Protein AF-T2JD42-F1 (afdb_monomer_lite)

Radius of gyration: 26.06 Å; chains: 1; bounding box: 94×29×77 Å

InterPro domains:
  IPR026374 PEP-CTERM protein sorting domain, cyanobacterial subclass [TIGR04155] (149-174)

Structure (mmCIF, N/CA/C/O backbone):
data_AF-T2JD42-F1
#
_entry.id   AF-T2JD42-F1
#
loop_
_atom_site.group_PDB
_atom_site.id
_atom_site.type_symbol
_atom_site.label_atom_id
_atom_site.label_alt_id
_atom_site.label_comp_id
_atom_site.label_asym_id
_atom_site.label_entity_id
_atom_site.label_seq_id
_atom_site.pdbx_PDB_ins_code
_atom_site.Cartn_x
_atom_site.Cartn_y
_atom_site.Cartn_z
_atom_site.occupancy
_atom_site.B_iso_or_equiv
_atom_site.auth_seq_id
_atom_site.auth_comp_id
_atom_site.auth_asym_id
_atom_site.auth_atom_id
_atom_site.pdbx_PDB_model_num
ATOM 1 N N . MET A 1 1 ? 34.325 15.728 1.173 1.00 39.94 1 MET A N 1
ATOM 2 C CA . MET A 1 1 ? 33.171 14.892 1.559 1.00 39.94 1 MET A CA 1
ATOM 3 C C . MET A 1 1 ? 31.965 15.493 0.851 1.00 39.94 1 MET A C 1
ATOM 5 O O . MET A 1 1 ? 31.475 16.524 1.290 1.00 39.94 1 MET A O 1
ATOM 9 N N . GLU A 1 2 ? 31.608 14.982 -0.330 1.00 41.72 2 GLU A N 1
ATOM 10 C CA . GLU A 1 2 ? 30.451 15.498 -1.073 1.00 41.72 2 GLU A CA 1
ATOM 11 C C . GLU A 1 2 ? 29.173 15.158 -0.314 1.00 41.72 2 GLU A C 1
ATOM 13 O O . GLU A 1 2 ? 28.915 14.004 0.029 1.00 41.72 2 GLU A O 1
ATOM 18 N N . LYS A 1 3 ? 28.379 16.187 -0.037 1.00 44.47 3 LYS A N 1
ATOM 19 C CA . LYS A 1 3 ? 27.021 16.045 0.468 1.00 44.47 3 LYS A CA 1
ATOM 20 C C . LYS A 1 3 ? 26.210 15.455 -0.690 1.00 44.47 3 LYS A C 1
ATOM 22 O O . LYS A 1 3 ? 25.896 16.168 -1.637 1.00 44.47 3 LYS A O 1
ATOM 27 N N . LEU A 1 4 ? 25.958 14.147 -0.669 1.00 51.34 4 LEU A N 1
ATOM 28 C CA . LEU A 1 4 ? 25.073 13.504 -1.639 1.00 51.34 4 LEU A CA 1
ATOM 29 C C . LEU A 1 4 ? 23.693 14.156 -1.500 1.00 51.34 4 LEU A C 1
ATOM 31 O O . LEU A 1 4 ? 23.000 13.938 -0.510 1.00 51.34 4 LEU A O 1
ATOM 35 N N . PHE A 1 5 ? 23.316 15.003 -2.457 1.00 52.69 5 PHE A N 1
ATOM 36 C CA . PHE A 1 5 ? 21.946 15.485 -2.556 1.00 52.69 5 PHE A CA 1
ATOM 37 C C . PHE A 1 5 ? 21.070 14.274 -2.865 1.00 52.69 5 PHE A C 1
ATOM 39 O O . PHE A 1 5 ? 21.221 13.644 -3.912 1.00 52.69 5 PHE A O 1
ATOM 46 N N . GLN A 1 6 ? 20.202 13.910 -1.924 1.00 63.34 6 GLN A N 1
ATOM 47 C CA . GLN A 1 6 ? 19.209 12.871 -2.139 1.00 63.34 6 GLN A CA 1
ATOM 48 C C . GLN A 1 6 ? 18.261 13.375 -3.230 1.00 63.34 6 GLN A C 1
ATOM 50 O O . GLN A 1 6 ? 17.549 14.359 -3.037 1.00 63.34 6 GLN A O 1
ATOM 55 N N . GLN A 1 7 ? 18.342 12.768 -4.412 1.00 74.56 7 GLN A N 1
ATOM 56 C CA . GLN A 1 7 ? 17.482 13.121 -5.530 1.00 74.56 7 GLN A CA 1
ATOM 57 C C . GLN A 1 7 ? 16.096 12.525 -5.278 1.00 74.56 7 GLN A C 1
ATOM 59 O O . GLN A 1 7 ? 15.978 11.332 -4.987 1.00 74.56 7 GLN A O 1
ATOM 64 N N . THR A 1 8 ? 15.073 13.367 -5.399 1.00 86.38 8 THR A N 1
ATOM 65 C CA . THR A 1 8 ? 13.668 12.984 -5.262 1.00 86.38 8 THR A CA 1
ATOM 66 C C . THR A 1 8 ? 12.911 13.456 -6.495 1.00 86.38 8 THR A C 1
ATOM 68 O O . THR A 1 8 ? 13.057 14.609 -6.904 1.00 86.38 8 THR A O 1
ATOM 71 N N . LEU A 1 9 ? 12.102 12.573 -7.073 1.00 88.38 9 LEU A N 1
ATOM 72 C CA . LEU A 1 9 ? 11.157 12.876 -8.145 1.00 88.38 9 LEU A CA 1
ATOM 73 C C . LEU A 1 9 ? 9.734 12.789 -7.584 1.00 88.38 9 LEU A C 1
ATOM 75 O O . LEU A 1 9 ? 9.409 11.833 -6.889 1.00 88.38 9 LEU A O 1
ATOM 79 N N . ILE A 1 10 ? 8.888 13.771 -7.890 1.00 91.50 10 ILE A N 1
ATOM 80 C CA . ILE A 1 10 ? 7.481 13.784 -7.473 1.00 91.50 10 ILE A CA 1
ATOM 81 C C . ILE A 1 10 ? 6.596 13.462 -8.679 1.00 91.50 10 ILE A C 1
ATOM 83 O O . ILE A 1 10 ? 6.753 14.073 -9.736 1.00 91.50 10 ILE A O 1
ATOM 87 N N . ASN A 1 11 ? 5.663 12.526 -8.513 1.00 87.06 11 ASN A N 1
ATOM 88 C CA . ASN A 1 11 ? 4.663 12.152 -9.509 1.00 87.06 11 ASN A CA 1
ATOM 89 C C . ASN A 1 11 ? 3.285 12.039 -8.841 1.00 87.06 11 ASN A C 1
ATOM 91 O O . ASN A 1 11 ? 2.936 10.991 -8.300 1.00 87.06 11 ASN A O 1
ATOM 95 N N . GLY A 1 12 ? 2.515 13.130 -8.845 1.00 89.81 12 GLY A N 1
ATOM 96 C CA . GLY A 1 12 ? 1.279 13.212 -8.062 1.00 89.81 12 GLY A CA 1
ATOM 97 C C . GLY A 1 12 ? 1.572 13.044 -6.568 1.00 89.81 12 GLY A C 1
ATOM 98 O O . GLY A 1 12 ? 2.446 13.729 -6.038 1.00 89.81 12 GLY A O 1
ATOM 99 N N . ASP A 1 13 ? 0.888 12.098 -5.925 1.00 90.25 13 ASP A N 1
ATOM 100 C CA . ASP A 1 13 ? 1.065 11.774 -4.501 1.00 90.25 13 ASP A CA 1
ATOM 101 C C . ASP A 1 13 ? 2.297 10.889 -4.226 1.00 90.25 13 ASP A C 1
ATOM 103 O O . ASP A 1 13 ? 2.624 10.596 -3.074 1.00 90.25 13 ASP A O 1
ATOM 107 N N . PHE A 1 14 ? 2.994 10.450 -5.280 1.00 94.44 14 PHE A N 1
ATOM 108 C CA . PHE A 1 14 ? 4.159 9.583 -5.170 1.00 94.44 14 PHE A CA 1
ATOM 109 C C . PHE A 1 14 ? 5.460 10.385 -5.098 1.00 94.44 14 PHE A C 1
ATOM 111 O O . PHE A 1 14 ? 5.766 11.207 -5.964 1.00 94.44 14 PHE A O 1
ATOM 118 N N . SER A 1 15 ? 6.270 10.075 -4.089 1.00 94.12 15 SER 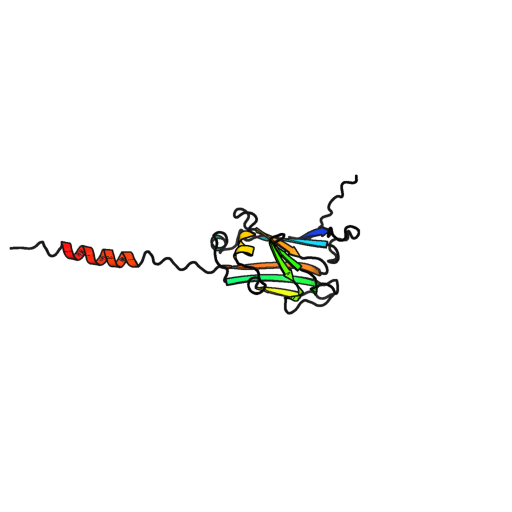A N 1
ATOM 119 C CA . SER A 1 15 ? 7.652 10.519 -3.939 1.00 94.12 15 SER A CA 1
ATOM 120 C C . SER A 1 15 ? 8.596 9.368 -4.272 1.00 94.12 15 SER A C 1
ATOM 122 O O . SER A 1 15 ? 8.579 8.320 -3.629 1.00 94.12 15 SER A O 1
ATOM 124 N N . ILE A 1 16 ? 9.418 9.553 -5.297 1.00 92.38 16 ILE A N 1
ATOM 125 C CA . ILE A 1 16 ? 10.304 8.535 -5.855 1.00 92.38 16 ILE A CA 1
ATOM 126 C C . ILE A 1 16 ? 11.739 8.891 -5.481 1.00 92.38 16 ILE A C 1
ATOM 128 O O . ILE A 1 16 ? 12.217 9.985 -5.788 1.00 92.38 16 ILE A O 1
ATOM 132 N N . THR A 1 17 ? 12.433 7.970 -4.816 1.00 90.62 17 THR A N 1
ATOM 133 C CA . THR A 1 17 ? 13.798 8.193 -4.319 1.00 90.62 17 THR A CA 1
ATOM 134 C C . THR A 1 17 ? 14.744 7.086 -4.757 1.00 90.62 17 THR A C 1
ATOM 136 O O . THR A 1 17 ? 14.326 5.963 -5.035 1.00 90.62 17 THR A O 1
ATOM 139 N N . VAL A 1 18 ? 16.039 7.402 -4.818 1.00 85.06 18 VAL A N 1
ATOM 140 C CA . VAL A 1 18 ? 17.079 6.430 -5.186 1.00 85.06 18 VAL A CA 1
ATOM 141 C C . VAL A 1 18 ? 17.086 5.269 -4.190 1.00 85.06 18 VAL A C 1
ATOM 143 O O . VAL A 1 18 ? 17.141 5.487 -2.976 1.00 85.06 18 VAL A O 1
ATOM 146 N N . ASN A 1 19 ? 17.118 4.031 -4.687 1.00 78.81 19 ASN A N 1
ATOM 147 C CA . ASN A 1 19 ? 17.355 2.877 -3.831 1.00 78.81 19 ASN A CA 1
ATOM 148 C C . ASN A 1 19 ? 18.809 2.894 -3.340 1.00 78.81 19 ASN A C 1
ATOM 150 O O . ASN A 1 19 ? 19.755 2.680 -4.099 1.00 78.81 19 ASN A O 1
ATOM 154 N N . SER A 1 20 ? 19.001 3.107 -2.039 1.00 69.44 20 SER A N 1
ATOM 155 C CA . SER A 1 20 ? 20.326 3.195 -1.414 1.00 69.44 20 SER A CA 1
ATOM 156 C C . SER A 1 20 ? 21.168 1.919 -1.541 1.00 69.44 20 SER A C 1
ATOM 158 O O . SER A 1 20 ? 22.382 1.981 -1.346 1.00 69.44 20 SER A O 1
ATOM 160 N N . ARG A 1 21 ? 20.568 0.775 -1.906 1.00 68.00 21 ARG A N 1
ATOM 161 C CA . ARG A 1 21 ? 21.304 -0.463 -2.220 1.00 68.00 21 ARG A CA 1
ATOM 162 C C . ARG A 1 21 ? 22.003 -0.433 -3.576 1.00 68.00 21 ARG A C 1
ATOM 164 O O . ARG A 1 21 ? 22.922 -1.221 -3.776 1.00 68.00 21 ARG A O 1
ATOM 171 N N . ASN A 1 22 ? 21.600 0.451 -4.487 1.00 66.75 22 ASN A N 1
ATOM 172 C CA . ASN A 1 22 ? 22.244 0.612 -5.787 1.00 66.75 22 ASN A CA 1
ATOM 173 C C . ASN A 1 22 ? 22.473 2.098 -6.127 1.00 66.75 22 ASN A C 1
ATOM 175 O O . ASN A 1 22 ? 21.924 2.616 -7.094 1.00 66.75 22 ASN A O 1
ATOM 179 N N . PRO A 1 23 ? 23.309 2.808 -5.347 1.00 63.09 23 PRO A N 1
ATOM 180 C CA . PRO A 1 23 ? 23.457 4.263 -5.443 1.00 63.09 23 PRO A CA 1
ATOM 181 C C . PRO A 1 23 ? 24.149 4.737 -6.734 1.00 63.09 23 PRO A C 1
ATOM 183 O O . PRO A 1 23 ? 24.190 5.940 -7.009 1.00 63.09 23 PRO A O 1
ATOM 186 N N . ALA A 1 24 ? 24.729 3.806 -7.500 1.00 66.38 24 ALA A N 1
ATOM 187 C CA . ALA A 1 24 ? 25.329 4.070 -8.803 1.00 66.38 24 ALA A CA 1
ATOM 188 C C . ALA A 1 24 ? 24.268 4.278 -9.897 1.00 66.38 24 ALA A C 1
ATOM 190 O O . ALA A 1 24 ? 24.534 4.976 -10.874 1.00 66.38 24 ALA A O 1
ATOM 191 N N . LEU A 1 25 ? 23.069 3.716 -9.718 1.00 65.69 25 LEU A N 1
ATOM 192 C CA . LEU A 1 25 ? 21.933 3.908 -10.610 1.00 65.69 25 LEU A CA 1
ATOM 193 C C . LEU A 1 25 ? 21.023 4.976 -9.994 1.00 65.69 25 LEU A C 1
ATOM 195 O O . LEU A 1 25 ? 20.374 4.756 -8.979 1.00 65.69 25 LEU A O 1
ATOM 199 N N . ARG A 1 26 ? 21.053 6.183 -10.570 1.00 69.75 26 ARG A N 1
ATOM 200 C CA . ARG A 1 26 ? 20.286 7.352 -10.095 1.00 69.75 26 ARG A CA 1
ATOM 201 C C . ARG A 1 26 ? 19.097 7.688 -10.994 1.00 69.75 26 ARG A C 1
ATOM 203 O O . ARG A 1 26 ? 18.611 8.815 -10.965 1.00 69.75 26 ARG A O 1
ATOM 210 N N . LEU A 1 27 ? 18.676 6.755 -11.843 1.00 82.56 27 LEU A N 1
ATOM 211 C CA . LEU A 1 27 ? 17.512 6.982 -12.685 1.00 82.56 27 LEU A CA 1
ATOM 212 C C . LEU A 1 27 ? 16.261 6.890 -11.805 1.00 82.56 27 LEU A C 1
ATOM 214 O O . LEU A 1 27 ? 16.118 5.954 -11.027 1.00 82.56 27 LEU A O 1
ATOM 218 N N . LEU A 1 28 ? 15.411 7.913 -11.877 1.00 87.69 28 LEU A N 1
ATOM 219 C CA . LEU A 1 28 ? 14.149 7.979 -11.146 1.00 87.69 28 LEU A CA 1
ATOM 220 C C . LEU A 1 28 ? 12.998 8.040 -12.147 1.00 87.69 28 LEU A C 1
ATOM 222 O O . LEU A 1 28 ? 13.073 8.781 -13.129 1.00 87.69 28 LEU A O 1
ATOM 226 N N . GLY A 1 29 ? 11.918 7.328 -11.847 1.00 85.50 29 GLY A N 1
ATOM 227 C CA . GLY A 1 29 ? 10.677 7.306 -12.615 1.00 85.50 29 GLY A CA 1
ATOM 228 C C . GLY A 1 29 ? 10.604 6.221 -13.692 1.00 85.50 29 GLY A C 1
ATOM 229 O O . GLY A 1 29 ? 9.602 6.171 -14.407 1.00 85.50 29 GLY A O 1
ATOM 230 N N . ASP A 1 30 ? 11.618 5.364 -13.831 1.00 88.12 30 ASP A N 1
ATOM 231 C CA . ASP A 1 30 ? 11.606 4.252 -14.785 1.00 88.12 30 ASP A CA 1
ATOM 232 C C . ASP A 1 30 ? 11.111 2.934 -14.174 1.00 88.12 30 ASP A C 1
ATOM 234 O O . ASP A 1 30 ? 10.782 2.018 -14.923 1.00 88.12 30 ASP A O 1
ATOM 238 N N . GLY A 1 31 ? 10.975 2.869 -12.849 1.00 87.31 31 GLY A N 1
ATOM 239 C CA . GLY A 1 31 ? 10.462 1.738 -12.088 1.00 87.31 31 GLY A CA 1
ATOM 240 C C . GLY A 1 31 ? 11.448 0.581 -11.967 1.00 87.31 31 GLY A C 1
ATOM 241 O O . GLY A 1 31 ? 10.991 -0.551 -11.893 1.00 87.31 31 GLY A O 1
ATOM 242 N N . VAL A 1 32 ? 12.765 0.812 -12.009 1.00 88.19 32 VAL A N 1
ATOM 243 C CA . VAL A 1 32 ? 13.775 -0.269 -11.993 1.00 88.19 32 VAL A CA 1
ATOM 244 C C . VAL A 1 32 ? 14.751 -0.152 -10.825 1.00 88.19 32 VAL A C 1
ATOM 246 O O . VAL A 1 32 ? 15.235 -1.165 -10.326 1.00 88.19 32 VAL A O 1
ATOM 249 N N . THR A 1 33 ? 15.080 1.055 -10.368 1.00 86.06 33 THR A N 1
ATOM 250 C CA . THR A 1 33 ? 16.169 1.269 -9.391 1.00 86.06 33 THR A CA 1
ATOM 251 C C . THR A 1 33 ? 15.803 2.198 -8.240 1.00 86.06 33 THR A C 1
ATOM 253 O O . THR A 1 33 ? 16.621 2.481 -7.368 1.00 86.06 33 THR A O 1
ATOM 256 N N . GLU A 1 34 ? 14.560 2.643 -8.197 1.00 89.19 34 GLU A N 1
ATOM 257 C CA . GLU A 1 34 ? 13.998 3.538 -7.201 1.00 89.19 34 GLU A CA 1
ATOM 258 C C . GLU A 1 34 ? 13.124 2.806 -6.177 1.00 89.19 34 GLU A C 1
ATOM 260 O O . GLU A 1 34 ? 12.788 1.630 -6.310 1.00 89.19 34 GLU A O 1
ATOM 265 N N . ILE A 1 35 ? 12.756 3.535 -5.131 1.00 92.94 35 ILE A N 1
ATOM 266 C CA . ILE A 1 35 ? 11.686 3.169 -4.209 1.00 92.94 35 ILE A CA 1
ATOM 267 C C . ILE A 1 35 ? 10.619 4.251 -4.322 1.00 92.94 35 ILE A C 1
ATOM 269 O O . ILE A 1 35 ? 10.929 5.448 -4.294 1.00 92.94 35 ILE A O 1
ATOM 273 N N . THR A 1 36 ? 9.366 3.824 -4.448 1.00 95.94 36 THR A N 1
ATOM 274 C CA . THR A 1 36 ? 8.216 4.727 -4.506 1.00 95.94 36 THR A CA 1
ATOM 275 C C . THR A 1 36 ? 7.570 4.809 -3.131 1.00 95.94 36 THR A C 1
ATOM 277 O O . THR A 1 36 ? 7.246 3.783 -2.539 1.00 95.94 36 THR A O 1
ATOM 280 N N . HIS A 1 37 ? 7.362 6.020 -2.629 1.00 96.38 37 HIS A N 1
ATOM 281 C CA . HIS A 1 37 ? 6.746 6.308 -1.337 1.00 96.38 37 HIS A CA 1
ATOM 282 C C . HIS A 1 37 ? 5.488 7.151 -1.517 1.00 96.38 37 HIS A C 1
ATOM 284 O O . HIS A 1 37 ? 5.448 8.021 -2.382 1.00 96.38 37 HIS A O 1
ATOM 290 N N . TRP A 1 38 ? 4.482 6.926 -0.680 1.00 96.44 38 TRP A N 1
ATOM 291 C CA . TRP A 1 38 ? 3.286 7.767 -0.593 1.00 96.44 38 TRP A CA 1
ATOM 292 C C . TRP A 1 38 ? 2.628 7.605 0.779 1.00 96.44 38 TRP A C 1
ATOM 294 O O . TRP A 1 38 ? 3.107 6.855 1.634 1.00 96.44 38 TRP A O 1
ATOM 304 N N . THR A 1 39 ? 1.523 8.310 0.996 1.00 96.00 39 THR A N 1
ATOM 305 C CA . THR A 1 39 ? 0.682 8.173 2.188 1.00 96.00 39 THR A CA 1
ATOM 306 C C . THR A 1 39 ? -0.767 7.944 1.786 1.00 96.00 39 THR A C 1
ATOM 308 O O . THR A 1 39 ? -1.265 8.617 0.888 1.00 96.00 39 THR A O 1
ATOM 311 N N . PHE A 1 40 ? -1.457 7.034 2.468 1.00 95.19 40 PHE A N 1
ATOM 312 C CA . PHE A 1 40 ? -2.915 6.954 2.417 1.00 95.19 40 PHE A CA 1
ATOM 313 C C . PHE A 1 40 ? -3.497 7.926 3.439 1.00 95.19 40 PHE A C 1
ATOM 315 O O . PHE A 1 40 ? -3.199 7.789 4.623 1.00 95.19 40 PHE A O 1
ATOM 322 N N . ASP A 1 41 ? -4.284 8.900 2.986 1.00 92.12 41 ASP A N 1
ATOM 323 C CA . ASP A 1 41 ? -4.899 9.925 3.834 1.00 92.12 41 ASP A CA 1
ATOM 324 C C . ASP A 1 41 ? -6.362 9.579 4.143 1.00 92.12 41 ASP A C 1
ATOM 326 O O . ASP A 1 41 ? -7.205 9.520 3.246 1.00 92.12 41 ASP A O 1
ATOM 330 N N . PHE A 1 42 ? -6.654 9.356 5.425 1.00 91.50 42 PHE A N 1
ATOM 331 C CA . PHE A 1 42 ? -7.982 9.030 5.945 1.00 91.50 42 PHE A CA 1
ATOM 332 C C . PHE A 1 42 ? -8.671 10.228 6.608 1.00 91.50 42 PHE A C 1
ATOM 334 O O . PHE A 1 42 ? -9.718 10.055 7.224 1.00 91.50 42 PHE A O 1
ATOM 341 N N . THR A 1 43 ? -8.141 11.451 6.487 1.00 89.19 43 THR A N 1
ATOM 342 C CA . THR A 1 43 ? -8.692 12.658 7.141 1.00 89.19 43 THR A CA 1
ATOM 343 C C . THR A 1 43 ? -10.183 12.863 6.857 1.00 89.19 43 THR A C 1
ATOM 345 O O . THR A 1 43 ? -10.921 13.329 7.721 1.00 89.19 43 THR A O 1
ATOM 348 N N . ASN A 1 44 ? -10.639 12.490 5.659 1.00 89.44 44 ASN A N 1
ATOM 349 C CA . ASN A 1 44 ? -12.038 12.603 5.241 1.00 89.44 44 ASN A CA 1
ATOM 350 C C . ASN A 1 44 ? -12.787 11.258 5.242 1.00 89.44 44 ASN A C 1
ATOM 352 O O . ASN A 1 44 ? -13.873 11.167 4.666 1.00 89.44 44 ASN A O 1
ATOM 356 N N . ASP A 1 45 ? -12.221 10.206 5.842 1.00 87.62 45 ASP A N 1
ATOM 357 C CA . ASP A 1 45 ? -12.883 8.907 5.917 1.00 87.62 45 ASP A CA 1
ATOM 358 C C . ASP A 1 45 ? -14.084 8.983 6.882 1.00 87.62 45 ASP A C 1
ATOM 360 O O . ASP A 1 45 ? -13.931 9.387 8.040 1.00 87.62 45 ASP A O 1
ATOM 364 N N . PRO A 1 46 ? -15.300 8.602 6.450 1.00 85.88 46 PRO A N 1
ATOM 365 C CA . PRO A 1 46 ? -16.492 8.675 7.296 1.00 85.88 46 PRO A CA 1
ATOM 366 C C . PRO A 1 46 ? -16.418 7.766 8.533 1.00 85.88 46 PRO A C 1
ATOM 368 O O . PRO A 1 46 ? -17.120 8.010 9.514 1.00 85.88 46 PRO A O 1
ATOM 371 N N . ASN A 1 47 ? -15.575 6.733 8.498 1.00 81.00 47 ASN A N 1
ATOM 372 C CA . ASN A 1 47 ? -15.358 5.782 9.581 1.00 81.00 47 ASN A CA 1
ATOM 373 C C . ASN A 1 47 ? -14.086 6.092 10.379 1.00 81.00 47 ASN A C 1
ATOM 375 O O . ASN A 1 47 ? -13.686 5.283 11.215 1.00 81.00 47 ASN A O 1
ATOM 379 N N . LEU A 1 48 ? -13.467 7.261 10.176 1.00 82.75 48 LEU A N 1
ATOM 380 C CA . LEU A 1 48 ? -12.212 7.627 10.826 1.00 82.75 48 LEU A CA 1
ATOM 381 C C . LEU A 1 48 ? -12.257 7.485 12.352 1.00 82.75 48 LEU A C 1
ATOM 383 O O . LEU A 1 48 ? -11.277 7.074 12.951 1.00 82.75 48 LEU A O 1
ATOM 387 N N . SER A 1 49 ? -13.392 7.750 13.001 1.00 81.50 49 SER A N 1
ATOM 388 C CA . SER A 1 49 ? -13.534 7.591 14.457 1.00 81.50 49 SER A CA 1
ATOM 389 C C . SER A 1 49 ? -13.407 6.141 14.953 1.00 81.50 49 SER A C 1
ATOM 391 O O . SER A 1 49 ? -13.241 5.924 16.153 1.00 81.50 49 SER A O 1
ATOM 393 N N . GLN A 1 50 ? -13.471 5.154 14.055 1.00 78.44 50 GLN A N 1
ATOM 394 C CA . GLN A 1 50 ? -13.433 3.723 14.365 1.00 78.44 50 GLN A CA 1
ATOM 395 C C . GLN A 1 50 ? -12.023 3.114 14.264 1.00 78.44 50 GLN A C 1
ATOM 397 O O . GLN A 1 50 ? -11.799 2.018 14.775 1.00 78.44 50 GLN A O 1
ATOM 402 N N . PHE A 1 51 ? -11.067 3.795 13.622 1.00 78.00 51 PHE A N 1
ATOM 403 C CA . PHE A 1 51 ? -9.720 3.262 13.367 1.00 78.00 51 PHE A CA 1
ATOM 404 C C . PHE A 1 51 ? -8.698 3.508 14.510 1.00 78.00 51 PHE A C 1
ATOM 406 O O . PHE A 1 51 ? -7.986 2.572 14.867 1.00 78.00 51 PHE A O 1
ATOM 413 N N . PRO A 1 52 ? -8.612 4.691 15.156 1.00 65.50 52 PRO A N 1
ATOM 414 C CA . PRO A 1 52 ? -7.502 5.022 16.062 1.00 65.50 52 PRO A CA 1
ATOM 415 C C . PRO A 1 52 ? -7.544 4.381 17.460 1.00 65.50 52 PRO A C 1
ATOM 417 O O . PRO A 1 52 ? -6.550 4.438 18.179 1.00 65.50 52 PRO A O 1
ATOM 420 N N . ASN A 1 53 ? -8.656 3.766 17.878 1.00 62.78 53 ASN A N 1
ATOM 421 C CA . ASN A 1 53 ? -8.889 3.384 19.284 1.00 62.78 53 ASN A CA 1
ATOM 422 C C . ASN A 1 53 ? -8.773 1.876 19.572 1.00 62.78 53 ASN A C 1
ATOM 424 O O . ASN A 1 53 ? -9.490 1.343 20.415 1.00 62.78 53 ASN A O 1
ATOM 428 N N . GLY A 1 54 ? -7.876 1.164 18.884 1.00 62.44 54 GLY A N 1
ATOM 429 C CA . GLY A 1 54 ? -7.712 -0.283 19.093 1.00 62.44 54 GLY A CA 1
ATOM 430 C C . GLY A 1 54 ? -8.876 -1.113 18.540 1.00 62.44 54 GLY A C 1
ATOM 431 O O . GLY A 1 54 ? -9.121 -2.228 19.004 1.00 62.44 54 GLY A O 1
ATOM 432 N N . GLY A 1 55 ? -9.588 -0.564 17.551 1.00 73.50 55 GLY A N 1
ATOM 433 C CA . GLY A 1 55 ? -10.631 -1.267 16.819 1.00 73.50 55 GLY A CA 1
ATOM 434 C C . GLY A 1 55 ? -10.089 -2.513 16.116 1.00 73.50 55 GLY A C 1
ATOM 435 O O . GLY A 1 55 ? -8.914 -2.609 15.761 1.00 73.50 55 GLY A O 1
ATOM 436 N N . THR A 1 56 ? -10.959 -3.496 15.907 1.00 87.00 56 THR A N 1
ATOM 437 C CA . THR A 1 56 ? -10.640 -4.652 15.060 1.00 87.00 56 THR A CA 1
ATOM 438 C C . THR A 1 56 ? -11.069 -4.341 13.634 1.00 87.00 56 THR A C 1
ATOM 440 O O . THR A 1 56 ? -12.193 -3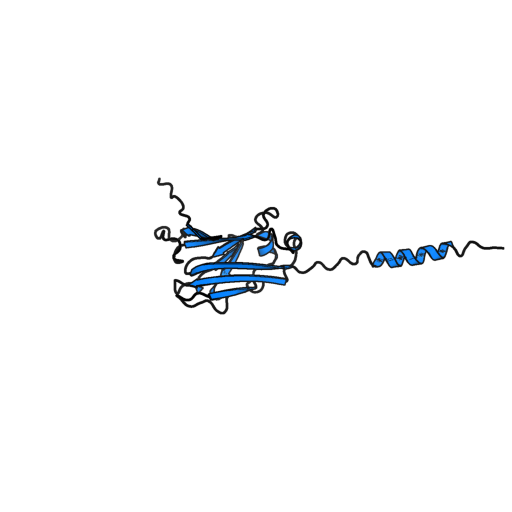.893 13.414 1.00 87.00 56 THR A O 1
ATOM 443 N N . LEU A 1 57 ? -10.196 -4.592 12.662 1.00 91.75 57 LEU A N 1
ATOM 444 C CA . LEU A 1 57 ? -10.558 -4.542 11.247 1.00 91.75 57 LEU A CA 1
ATOM 445 C C . LEU A 1 57 ? -11.081 -5.914 10.818 1.00 91.75 57 LEU A C 1
ATOM 447 O O . LEU A 1 57 ? -10.489 -6.929 11.180 1.00 91.75 57 LEU A O 1
ATOM 451 N N . ASN A 1 58 ? -12.161 -5.958 10.038 1.00 91.88 58 ASN A N 1
ATOM 452 C CA . ASN A 1 58 ? -12.584 -7.195 9.372 1.00 91.88 58 ASN A CA 1
ATOM 453 C C . ASN A 1 58 ? -12.035 -7.313 7.948 1.00 91.88 58 ASN A C 1
ATOM 455 O O . ASN A 1 58 ? -11.982 -8.427 7.438 1.00 91.88 58 ASN A O 1
ATOM 459 N N . LYS A 1 59 ? -11.653 -6.192 7.321 1.00 94.31 59 LYS A N 1
ATOM 460 C CA . LYS A 1 59 ? -10.970 -6.143 6.022 1.00 94.31 59 LYS A CA 1
ATOM 461 C C . LYS A 1 59 ? -10.036 -4.944 5.932 1.00 94.31 59 LYS A C 1
ATOM 463 O O . LYS A 1 59 ? -10.327 -3.881 6.488 1.00 94.31 59 LYS A O 1
ATOM 468 N N . ALA A 1 60 ? -8.964 -5.102 5.166 1.00 96.00 60 ALA A N 1
ATOM 469 C CA . ALA A 1 60 ? -8.083 -4.010 4.776 1.00 96.00 60 ALA A CA 1
ATOM 470 C C . ALA A 1 60 ? -7.658 -4.191 3.314 1.00 96.00 60 ALA A C 1
ATOM 472 O O . ALA A 1 60 ? -6.697 -4.895 3.019 1.00 96.00 60 ALA A O 1
ATOM 473 N N . LEU A 1 61 ? -8.392 -3.574 2.389 1.00 97.25 61 LEU A N 1
ATOM 474 C CA . LEU A 1 61 ? -8.210 -3.785 0.955 1.00 97.25 61 LEU A CA 1
ATOM 475 C C . LEU A 1 61 ? -7.193 -2.800 0.383 1.00 97.25 61 LEU A C 1
ATOM 477 O O . LEU A 1 61 ? -7.486 -1.617 0.222 1.00 97.25 61 LEU A O 1
ATOM 481 N N . LEU A 1 62 ? -6.007 -3.300 0.048 1.00 98.12 62 LEU A N 1
ATOM 482 C CA . LEU A 1 62 ? -4.991 -2.571 -0.701 1.00 98.12 62 LEU A CA 1
ATOM 483 C C . LEU A 1 62 ? -5.163 -2.841 -2.195 1.00 98.12 62 LEU A C 1
ATOM 485 O O . LEU A 1 62 ? -5.059 -3.983 -2.634 1.00 98.12 62 LEU A O 1
ATOM 489 N N . MET A 1 63 ? -5.337 -1.787 -2.984 1.00 97.88 63 MET A N 1
ATOM 490 C CA . MET A 1 63 ? -5.338 -1.830 -4.444 1.00 97.88 63 MET A CA 1
ATOM 491 C C . MET A 1 63 ? -4.107 -1.106 -4.980 1.00 97.88 63 MET A C 1
ATOM 493 O O . MET A 1 63 ? -3.856 0.036 -4.597 1.00 97.88 63 MET A O 1
ATOM 497 N N . LEU A 1 64 ? -3.374 -1.737 -5.897 1.00 98.06 64 LEU A N 1
ATOM 498 C CA . LEU A 1 64 ? -2.209 -1.147 -6.561 1.00 98.06 64 LEU A CA 1
ATOM 499 C C . LEU A 1 64 ? -2.321 -1.322 -8.069 1.00 98.06 64 LEU A C 1
ATOM 501 O O . LEU A 1 64 ? -2.526 -2.442 -8.531 1.00 98.06 64 LEU A O 1
ATOM 505 N N . THR A 1 65 ? -2.125 -0.250 -8.837 1.00 97.81 65 THR A N 1
ATOM 506 C CA . THR A 1 65 ? -1.973 -0.337 -10.296 1.00 97.81 65 THR A CA 1
ATOM 507 C C . THR A 1 65 ? -0.503 -0.231 -10.664 1.00 97.81 65 THR A C 1
ATOM 509 O O . THR A 1 65 ? 0.108 0.840 -10.561 1.00 97.81 65 THR A O 1
ATOM 512 N N . LEU A 1 66 ? 0.047 -1.355 -11.114 1.00 97.94 66 LEU A N 1
ATOM 513 C CA . LEU A 1 66 ? 1.463 -1.541 -11.391 1.00 97.94 66 LEU A CA 1
ATOM 514 C C . LEU A 1 66 ? 1.702 -1.676 -12.893 1.00 97.94 66 LEU A C 1
ATOM 516 O O . LEU A 1 66 ? 0.920 -2.299 -13.610 1.00 97.94 66 LEU A O 1
ATOM 520 N N . SER A 1 67 ? 2.812 -1.108 -13.355 1.00 97.56 67 SER A N 1
ATOM 521 C CA . SER A 1 67 ? 3.362 -1.342 -14.693 1.00 97.56 67 SER A CA 1
ATOM 522 C C . SER A 1 67 ? 4.749 -1.966 -14.538 1.00 97.56 67 SER A C 1
ATOM 524 O O . SER A 1 67 ? 5.706 -1.220 -14.314 1.00 97.56 67 SER A O 1
ATOM 526 N N . PRO A 1 68 ? 4.883 -3.302 -14.606 1.00 97.12 68 PRO A N 1
ATOM 527 C CA . PRO A 1 68 ? 6.152 -3.988 -14.416 1.00 97.12 68 PRO A CA 1
ATOM 528 C C . PRO A 1 68 ? 7.143 -3.633 -15.522 1.00 97.12 68 PRO A C 1
ATOM 530 O O . PRO A 1 68 ? 6.802 -3.583 -16.712 1.00 97.12 68 PRO A O 1
ATOM 533 N N . ARG A 1 69 ? 8.387 -3.408 -15.115 1.00 95.12 69 ARG A N 1
ATOM 534 C CA . ARG A 1 69 ? 9.503 -2.999 -15.977 1.00 95.12 69 ARG A CA 1
ATOM 535 C C . ARG A 1 69 ? 10.623 -4.026 -15.997 1.00 95.12 69 ARG A C 1
ATOM 537 O O . ARG A 1 69 ? 11.433 -4.019 -16.919 1.00 95.12 69 ARG A O 1
ATOM 544 N N . ASN A 1 70 ? 10.612 -4.947 -15.042 1.00 91.81 70 ASN A N 1
ATOM 545 C CA . ASN A 1 70 ? 11.608 -5.991 -14.894 1.00 91.81 70 ASN A CA 1
ATOM 546 C C . ASN A 1 70 ? 10.934 -7.327 -14.533 1.00 91.81 70 ASN A C 1
ATOM 548 O O . ASN A 1 70 ? 9.897 -7.372 -13.873 1.00 91.81 70 ASN A O 1
ATOM 552 N N . THR A 1 71 ? 11.539 -8.435 -14.967 1.00 91.56 71 THR A N 1
ATOM 553 C CA . THR A 1 71 ? 1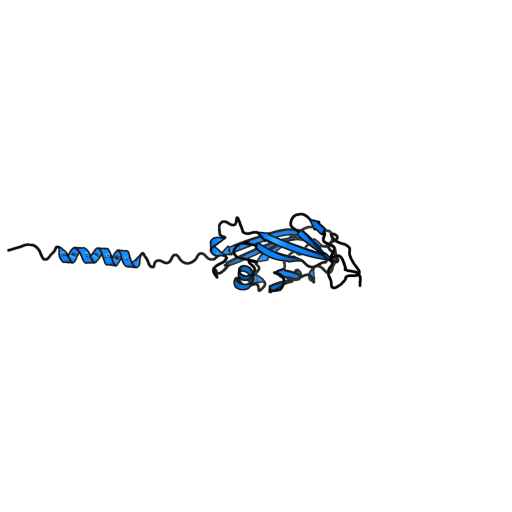1.142 -9.813 -14.622 1.00 91.56 71 THR A CA 1
ATOM 554 C C . THR A 1 71 ? 11.177 -10.105 -13.127 1.00 91.56 71 THR A C 1
ATOM 556 O O . THR A 1 71 ? 10.549 -11.060 -12.681 1.00 91.56 71 THR A O 1
ATOM 559 N N . LEU A 1 72 ? 11.912 -9.302 -12.358 1.00 93.25 72 LEU A N 1
ATOM 560 C CA . LEU A 1 72 ? 12.087 -9.481 -10.923 1.00 93.25 72 LEU A CA 1
ATOM 561 C C . LEU A 1 72 ? 10.947 -8.896 -10.073 1.00 93.25 72 LEU A C 1
ATOM 563 O O . LEU A 1 72 ? 11.005 -9.030 -8.854 1.00 93.25 72 LEU A O 1
ATOM 567 N N . ILE A 1 73 ? 9.866 -8.386 -10.682 1.00 94.44 73 ILE A N 1
ATOM 568 C CA . ILE A 1 73 ? 8.691 -7.851 -9.965 1.00 94.44 73 ILE A CA 1
ATOM 569 C C . ILE A 1 73 ? 8.150 -8.786 -8.872 1.00 94.44 73 ILE A C 1
ATOM 571 O O . ILE A 1 73 ? 7.725 -8.345 -7.811 1.00 94.44 73 ILE A O 1
ATOM 575 N N . THR A 1 74 ? 8.185 -10.106 -9.067 1.00 93.88 74 THR A N 1
ATOM 576 C CA . THR A 1 74 ? 7.700 -11.053 -8.047 1.00 93.88 74 THR A CA 1
ATOM 577 C C . THR A 1 74 ? 8.573 -11.082 -6.790 1.00 93.88 74 THR A C 1
ATOM 579 O O . THR A 1 74 ? 8.163 -11.624 -5.768 1.00 93.88 74 THR A O 1
ATOM 582 N N . THR A 1 75 ? 9.784 -10.527 -6.849 1.00 93.75 75 THR A N 1
ATOM 583 C CA . THR A 1 75 ? 10.684 -10.394 -5.699 1.00 93.75 75 THR A CA 1
ATOM 584 C C . THR A 1 75 ? 10.409 -9.139 -4.876 1.00 93.75 75 THR A C 1
ATOM 586 O O . THR A 1 75 ? 10.830 -9.092 -3.712 1.00 93.75 75 THR A O 1
ATOM 589 N N . ASP A 1 76 ? 9.667 -8.176 -5.433 1.00 95.44 76 ASP A N 1
ATOM 590 C CA . ASP A 1 76 ? 9.332 -6.926 -4.767 1.00 95.44 76 ASP A CA 1
ATOM 591 C C . ASP A 1 76 ? 8.518 -7.146 -3.501 1.00 95.44 76 ASP A C 1
ATOM 593 O O . ASP A 1 76 ? 7.747 -8.100 -3.336 1.00 95.44 76 ASP A O 1
ATOM 597 N N . SER A 1 77 ? 8.663 -6.177 -2.610 1.00 96.25 77 SER A N 1
ATOM 598 C CA . SER A 1 77 ? 7.820 -6.006 -1.446 1.00 96.25 77 SER A CA 1
ATOM 599 C C . SER A 1 77 ? 7.181 -4.625 -1.423 1.00 96.25 77 SER A C 1
ATOM 601 O O . SER A 1 77 ? 7.725 -3.643 -1.927 1.00 96.25 77 SER A O 1
ATOM 603 N N . THR A 1 78 ? 6.024 -4.556 -0.780 1.00 97.94 78 THR A N 1
ATOM 604 C CA . THR A 1 78 ? 5.299 -3.315 -0.514 1.00 97.94 78 THR A CA 1
ATOM 605 C C . THR A 1 78 ? 4.722 -3.373 0.893 1.00 97.94 78 THR A C 1
ATOM 607 O O . THR A 1 78 ? 4.455 -4.463 1.411 1.00 97.94 78 THR A O 1
ATOM 610 N N . GLY A 1 79 ? 4.586 -2.229 1.553 1.00 97.25 79 GLY A N 1
ATOM 611 C CA . GLY A 1 79 ? 4.160 -2.225 2.943 1.00 97.25 79 GLY A CA 1
ATOM 612 C C . GLY A 1 79 ? 4.283 -0.890 3.647 1.00 97.25 79 GLY A C 1
ATOM 613 O O . GLY A 1 79 ? 4.556 0.146 3.042 1.00 97.25 79 GLY A O 1
ATOM 614 N N . ILE A 1 80 ? 4.150 -0.970 4.965 1.00 96.00 80 ILE A N 1
ATOM 615 C CA . ILE A 1 80 ? 4.332 0.130 5.903 1.00 96.00 80 ILE A CA 1
ATOM 616 C C . ILE A 1 80 ? 5.814 0.147 6.309 1.00 96.00 80 ILE A C 1
ATOM 618 O O . ILE A 1 80 ? 6.297 -0.839 6.887 1.00 96.00 80 ILE A O 1
ATOM 622 N N . PRO A 1 81 ? 6.566 1.226 6.018 1.00 92.88 81 PRO A N 1
ATOM 623 C CA . PRO A 1 81 ? 7.990 1.302 6.333 1.00 92.88 81 PRO A CA 1
ATOM 624 C C . PRO A 1 81 ? 8.282 1.005 7.810 1.00 92.88 81 PRO A C 1
ATOM 626 O O . PRO A 1 81 ? 7.707 1.620 8.701 1.00 92.88 81 PRO A O 1
ATOM 629 N N . GLY A 1 82 ? 9.191 0.063 8.074 1.00 89.81 82 GLY A N 1
ATOM 630 C CA . GLY A 1 82 ? 9.618 -0.289 9.435 1.00 89.81 82 GLY A CA 1
ATOM 631 C C . GLY A 1 82 ? 8.621 -1.116 10.259 1.00 89.81 82 GLY A C 1
ATOM 632 O O . GLY A 1 82 ? 8.977 -1.524 11.360 1.00 89.81 82 GLY A O 1
ATOM 633 N N . VAL A 1 83 ? 7.424 -1.402 9.733 1.00 91.75 83 VAL A N 1
ATOM 634 C CA . VAL A 1 83 ? 6.379 -2.166 10.437 1.00 91.75 83 VAL A CA 1
ATOM 635 C C . VAL A 1 83 ? 6.193 -3.538 9.798 1.00 91.75 83 VAL A C 1
ATOM 637 O O . VAL A 1 83 ? 6.575 -4.559 10.370 1.00 91.75 83 VAL A O 1
ATOM 640 N N . LYS A 1 84 ? 5.633 -3.583 8.585 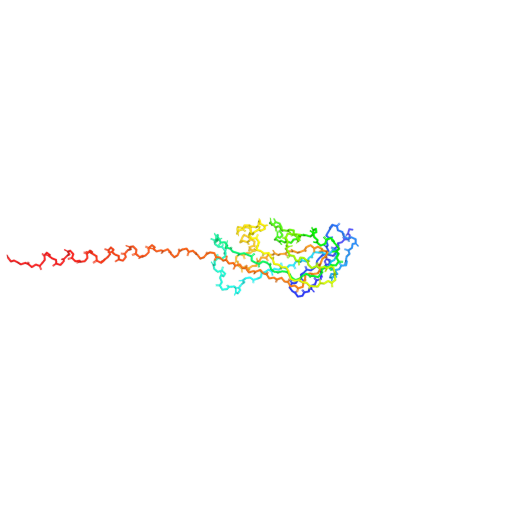1.00 95.00 84 LYS A N 1
ATOM 641 C CA . LYS A 1 84 ? 5.269 -4.835 7.917 1.00 95.00 84 LYS A CA 1
ATOM 642 C C . LYS A 1 84 ? 5.232 -4.647 6.406 1.00 95.00 84 LYS A C 1
ATOM 644 O O . LYS A 1 84 ? 4.875 -3.584 5.908 1.00 95.00 84 LYS A O 1
ATOM 649 N N . GLN A 1 85 ? 5.596 -5.699 5.683 1.00 96.06 85 GLN A N 1
ATOM 650 C CA . GLN A 1 85 ? 5.559 -5.758 4.226 1.00 96.06 85 GLN A CA 1
ATOM 651 C C . GLN A 1 85 ? 5.050 -7.125 3.767 1.00 96.06 85 GLN A C 1
ATOM 653 O O . GLN A 1 85 ? 5.247 -8.120 4.468 1.00 96.06 85 GLN A O 1
ATOM 658 N N . LEU A 1 86 ? 4.455 -7.161 2.579 1.00 95.69 86 LEU A N 1
ATOM 659 C CA . LEU A 1 86 ? 4.076 -8.379 1.858 1.00 95.69 86 LEU A CA 1
ATOM 660 C C . LEU A 1 86 ? 4.896 -8.514 0.572 1.00 95.69 86 LEU A C 1
ATOM 662 O O . LEU A 1 86 ? 5.556 -7.553 0.152 1.00 95.69 86 LEU A O 1
ATOM 666 N N . LYS A 1 87 ? 4.897 -9.700 -0.042 1.00 96.06 87 LYS A N 1
ATOM 667 C CA . LYS A 1 87 ? 5.547 -9.922 -1.337 1.00 96.06 87 LYS A CA 1
ATOM 668 C C . LYS A 1 87 ? 4.543 -9.743 -2.466 1.00 96.06 87 LYS A C 1
ATOM 670 O O . LYS A 1 87 ? 3.401 -10.175 -2.374 1.00 96.06 87 LYS A O 1
ATOM 675 N N . ILE A 1 88 ? 4.982 -9.144 -3.570 1.00 96.12 88 ILE A N 1
ATOM 676 C CA . ILE A 1 88 ? 4.117 -8.972 -4.746 1.00 96.12 88 ILE A CA 1
ATOM 677 C C . ILE A 1 88 ? 3.718 -10.322 -5.350 1.00 96.12 88 ILE A C 1
ATOM 679 O O . ILE A 1 88 ? 2.590 -10.466 -5.825 1.00 96.12 88 ILE A O 1
ATOM 683 N N . SER A 1 89 ? 4.582 -11.336 -5.224 1.00 94.12 89 SER A N 1
ATOM 684 C CA . SER A 1 89 ? 4.272 -12.727 -5.575 1.00 94.12 89 SER A CA 1
ATOM 685 C C . SER A 1 89 ? 3.060 -13.315 -4.852 1.00 94.12 89 SER A C 1
ATOM 687 O O . SER A 1 89 ? 2.533 -14.321 -5.317 1.00 94.12 89 SER A O 1
ATOM 689 N N . ASP A 1 90 ? 2.629 -12.728 -3.733 1.00 91.19 90 ASP A N 1
ATOM 690 C CA . ASP A 1 90 ? 1.500 -13.242 -2.956 1.00 91.19 90 ASP A CA 1
ATOM 691 C C . ASP A 1 90 ? 0.151 -12.867 -3.599 1.00 91.19 90 ASP A C 1
ATOM 693 O O . ASP A 1 90 ? -0.871 -13.484 -3.302 1.00 91.19 90 ASP A O 1
ATOM 697 N N . SER A 1 91 ? 0.128 -11.887 -4.516 1.00 88.38 91 SER A N 1
ATOM 698 C CA . SER A 1 91 ? -1.090 -11.552 -5.264 1.00 88.38 91 SER A CA 1
ATOM 699 C C . SER A 1 91 ? -1.357 -12.526 -6.402 1.00 88.38 91 SER A C 1
ATOM 701 O O . SER A 1 91 ? -0.473 -12.888 -7.181 1.00 88.38 91 SER A O 1
ATOM 703 N N . SER A 1 92 ? -2.632 -12.860 -6.590 1.00 83.94 92 SER A N 1
ATOM 704 C CA . SER A 1 92 ? -3.094 -13.384 -7.870 1.00 83.94 92 SER A CA 1
ATOM 705 C C . SER A 1 92 ? -3.142 -12.249 -8.895 1.00 83.94 92 SER A C 1
ATOM 707 O O . SER A 1 92 ? -3.769 -11.221 -8.641 1.00 83.94 92 SER A O 1
ATOM 709 N N . GLY A 1 93 ? -2.549 -12.448 -10.072 1.00 88.94 93 GLY A N 1
ATOM 710 C CA . GLY A 1 93 ? -2.718 -11.521 -11.196 1.00 88.94 93 GLY A CA 1
ATOM 711 C C . GLY A 1 93 ? -1.701 -10.383 -11.276 1.00 88.94 93 GLY A C 1
ATOM 712 O O . GLY A 1 93 ? -2.028 -9.334 -11.829 1.00 88.94 93 GLY A O 1
ATOM 713 N N . VAL A 1 94 ? -0.474 -10.582 -10.775 1.00 94.12 94 VAL A N 1
ATOM 714 C CA . VAL A 1 94 ? 0.651 -9.677 -11.070 1.00 94.12 94 VAL A CA 1
ATOM 715 C C . VAL A 1 94 ? 0.720 -9.443 -12.590 1.00 94.12 94 VAL A C 1
ATOM 717 O O . VAL A 1 94 ? 0.782 -10.422 -13.343 1.00 94.12 94 VAL A O 1
ATOM 720 N N . PRO A 1 95 ? 0.685 -8.184 -13.071 1.00 96.25 95 PRO A N 1
ATOM 721 C CA . PRO A 1 95 ? 0.719 -7.903 -14.501 1.00 96.25 95 PRO A CA 1
ATOM 722 C C . PRO A 1 95 ? 2.003 -8.432 -15.149 1.00 96.25 95 PRO A C 1
ATOM 724 O O . PRO A 1 95 ? 3.038 -8.592 -14.503 1.00 96.25 95 PRO A O 1
ATOM 727 N N . SER A 1 96 ? 1.953 -8.687 -16.455 1.00 94.94 96 SER A N 1
ATOM 728 C CA . SER A 1 96 ? 3.154 -9.030 -17.223 1.00 94.94 96 SER A CA 1
ATOM 729 C C . SER A 1 96 ? 3.991 -7.783 -17.514 1.00 94.94 96 SER A C 1
ATOM 731 O O . SER A 1 96 ? 3.482 -6.659 -17.524 1.00 94.94 96 SER A O 1
ATOM 733 N N . ILE A 1 97 ? 5.276 -7.973 -17.811 1.00 95.69 97 ILE A N 1
ATOM 734 C CA . ILE A 1 97 ? 6.175 -6.876 -18.195 1.00 95.69 97 ILE A CA 1
ATOM 735 C C . ILE A 1 97 ? 5.603 -6.099 -19.377 1.00 95.69 97 ILE A C 1
ATOM 737 O O . ILE A 1 97 ? 5.153 -6.683 -20.362 1.00 95.69 97 ILE A O 1
ATOM 741 N N . GLY A 1 98 ? 5.626 -4.770 -19.266 1.00 92.38 98 GLY A N 1
ATOM 742 C CA . GLY A 1 98 ? 5.103 -3.869 -20.292 1.00 92.38 98 GLY A CA 1
ATOM 743 C C . GLY A 1 98 ? 3.579 -3.729 -20.300 1.00 92.38 98 GLY A C 1
ATOM 744 O O . GLY A 1 98 ? 3.062 -2.957 -21.104 1.00 92.38 98 GLY A O 1
ATOM 745 N N . THR A 1 99 ? 2.863 -4.418 -19.406 1.00 97.00 99 THR A N 1
ATOM 746 C CA . THR A 1 99 ? 1.410 -4.268 -19.235 1.00 97.00 99 THR A CA 1
ATOM 747 C C . THR A 1 99 ? 1.092 -3.561 -17.926 1.00 97.00 99 THR A C 1
ATOM 749 O O . THR A 1 99 ? 1.756 -3.784 -16.921 1.00 97.00 99 THR A O 1
ATOM 752 N N . THR A 1 100 ? 0.072 -2.708 -17.922 1.00 98.00 100 THR A N 1
ATOM 753 C CA . THR A 1 100 ? -0.418 -2.066 -16.699 1.00 98.00 100 THR A CA 1
ATOM 754 C C . THR A 1 100 ? -1.632 -2.826 -16.191 1.00 98.00 100 THR A C 1
ATOM 756 O O . THR A 1 100 ? -2.558 -3.086 -16.959 1.00 98.00 100 THR A O 1
ATOM 759 N N . GLY A 1 101 ? -1.656 -3.165 -14.905 1.00 97.75 101 GLY A N 1
ATOM 760 C CA . GLY A 1 101 ? -2.799 -3.842 -14.300 1.00 97.75 101 GLY A CA 1
ATOM 761 C C . GLY A 1 101 ? -2.920 -3.569 -12.811 1.00 97.75 101 GLY A C 1
ATOM 762 O O . GLY A 1 101 ? -1.968 -3.127 -12.166 1.00 97.75 101 GLY A O 1
ATOM 763 N N . THR A 1 102 ? -4.114 -3.816 -12.281 1.00 97.81 102 THR A N 1
ATOM 764 C CA . THR A 1 102 ? -4.430 -3.613 -10.868 1.00 97.81 102 THR A CA 1
ATOM 765 C C . THR A 1 102 ? -4.436 -4.943 -10.134 1.00 97.81 102 THR A C 1
ATOM 767 O O . THR A 1 102 ? -5.123 -5.875 -10.547 1.00 97.81 102 THR A O 1
ATOM 770 N N . ILE A 1 103 ? -3.705 -5.003 -9.026 1.00 96.81 103 ILE A N 1
ATOM 771 C CA . ILE A 1 103 ? -3.751 -6.101 -8.061 1.00 96.81 103 ILE A CA 1
ATOM 772 C C . ILE A 1 103 ? -4.453 -5.643 -6.788 1.00 96.81 103 ILE A C 1
ATOM 774 O O . ILE A 1 103 ? -4.528 -4.446 -6.491 1.00 96.81 103 ILE A O 1
ATOM 778 N N . THR A 1 104 ? -4.994 -6.598 -6.040 1.00 96.94 104 THR A N 1
ATOM 779 C CA . THR A 1 104 ? -5.678 -6.335 -4.774 1.00 96.94 104 THR A CA 1
ATOM 780 C C . THR A 1 104 ? -5.245 -7.343 -3.724 1.00 96.94 104 THR A C 1
ATOM 782 O O . THR A 1 104 ? -5.160 -8.536 -4.008 1.00 96.94 104 THR A O 1
ATOM 785 N N . PHE A 1 105 ? -4.999 -6.852 -2.515 1.00 96.69 105 PHE A N 1
ATOM 786 C CA . PHE A 1 105 ? -4.742 -7.655 -1.327 1.00 96.69 105 PHE A CA 1
ATOM 787 C C . PHE A 1 105 ? -5.777 -7.306 -0.266 1.00 96.69 105 PHE A C 1
ATOM 789 O O . PHE A 1 105 ? -6.013 -6.125 -0.024 1.00 96.69 105 PHE A O 1
ATOM 796 N N . ASP A 1 106 ? -6.337 -8.305 0.411 1.00 96.88 106 ASP A N 1
ATOM 797 C CA . ASP A 1 106 ? -6.849 -8.082 1.762 1.00 96.88 106 ASP A CA 1
ATOM 798 C C . ASP A 1 106 ? -5.684 -8.284 2.728 1.00 96.88 106 ASP A C 1
ATOM 800 O O . ASP A 1 106 ? -5.249 -9.407 2.954 1.00 96.88 106 ASP A O 1
ATOM 804 N N . LEU A 1 107 ? -5.111 -7.198 3.245 1.00 96.88 107 LEU A N 1
ATOM 805 C CA . LEU A 1 107 ? -3.862 -7.234 4.011 1.00 96.88 107 LEU A CA 1
ATOM 806 C C . LEU A 1 107 ? -3.928 -8.198 5.204 1.00 96.88 107 LEU A C 1
ATOM 808 O O . LEU A 1 107 ? -2.906 -8.788 5.567 1.00 96.88 107 LEU A O 1
ATOM 812 N N . LEU A 1 108 ? -5.119 -8.384 5.782 1.00 96.06 108 LEU A N 1
ATOM 813 C CA . LEU A 1 108 ? -5.339 -9.297 6.904 1.00 96.06 108 LEU A CA 1
ATOM 814 C C . LEU A 1 108 ? -5.111 -10.769 6.515 1.00 96.06 108 LEU A C 1
ATOM 816 O O . LEU A 1 108 ? -4.604 -11.540 7.330 1.00 96.06 108 LEU A O 1
ATOM 820 N N . ASP A 1 109 ? -5.381 -11.140 5.260 1.00 96.19 109 ASP A N 1
ATOM 821 C CA . ASP A 1 109 ? -5.114 -12.483 4.724 1.00 96.19 109 ASP A CA 1
ATOM 822 C C . ASP A 1 109 ? -3.619 -12.706 4.428 1.00 96.19 109 ASP A C 1
ATOM 824 O O . ASP A 1 109 ? -3.156 -13.843 4.334 1.00 96.19 109 ASP A O 1
ATOM 828 N N . PHE A 1 110 ? -2.837 -11.624 4.333 1.00 94.31 110 PHE A N 1
ATOM 829 C CA . PHE A 1 110 ? -1.402 -11.644 4.021 1.00 94.31 110 PHE A CA 1
ATOM 830 C C . PHE A 1 110 ? -0.524 -11.279 5.228 1.00 94.31 110 PHE A C 1
ATOM 832 O O . PHE A 1 110 ? 0.606 -10.802 5.096 1.00 94.31 110 PHE A O 1
ATOM 839 N N . GLY A 1 111 ? -1.029 -11.541 6.436 1.00 92.31 111 GLY A N 1
ATOM 840 C CA . GLY A 1 111 ? -0.244 -11.509 7.670 1.00 92.31 111 GLY A CA 1
ATOM 841 C C . GLY A 1 111 ? -0.014 -10.122 8.269 1.00 92.31 111 GLY A C 1
ATOM 842 O O . GLY A 1 111 ? 0.821 -10.003 9.176 1.00 92.31 111 GLY A O 1
ATOM 843 N N . PHE A 1 112 ? -0.721 -9.093 7.794 1.00 95.12 112 PHE A N 1
ATOM 844 C CA . PHE A 1 112 ? -0.921 -7.878 8.581 1.00 95.12 112 PHE A CA 1
ATOM 845 C C . PHE A 1 112 ? -1.970 -8.137 9.659 1.00 95.12 112 PHE A C 1
ATOM 847 O O . PHE A 1 112 ? -2.954 -8.840 9.447 1.00 95.12 112 PHE A O 1
ATOM 854 N N . THR A 1 113 ? -1.782 -7.522 10.817 1.00 93.75 113 THR A N 1
ATOM 855 C CA . THR A 1 113 ? -2.808 -7.447 11.856 1.00 93.75 113 THR A CA 1
ATOM 856 C C . THR A 1 113 ? -3.483 -6.078 11.833 1.00 93.75 113 THR A C 1
ATOM 858 O O . THR A 1 113 ? -2.925 -5.104 11.325 1.00 93.75 113 THR A O 1
ATOM 861 N N . SER A 1 114 ? -4.670 -5.963 12.440 1.00 92.31 114 SER A N 1
ATOM 862 C CA . SER A 1 114 ? -5.278 -4.644 12.665 1.00 92.31 114 SER A CA 1
ATOM 863 C C . SER A 1 114 ? -4.336 -3.730 13.450 1.00 92.31 114 SER A C 1
ATOM 865 O O . SER A 1 114 ? -4.243 -2.553 13.137 1.00 92.31 114 SER A O 1
ATOM 867 N N . ALA A 1 115 ? -3.580 -4.272 14.410 1.00 90.00 115 ALA A N 1
ATOM 868 C CA . ALA A 1 115 ? -2.602 -3.500 15.170 1.00 90.00 115 ALA A CA 1
ATOM 869 C C . ALA A 1 115 ? -1.484 -2.935 14.278 1.00 90.00 115 ALA A C 1
ATOM 871 O O . ALA A 1 115 ? -1.161 -1.763 14.418 1.00 90.00 115 ALA A O 1
ATOM 872 N N . ASP A 1 116 ? -0.948 -3.715 13.332 1.00 91.81 116 ASP A N 1
ATOM 873 C CA . ASP A 1 116 ? 0.090 -3.233 12.405 1.00 91.81 116 ASP A CA 1
ATOM 874 C C . ASP A 1 116 ? -0.405 -2.050 11.560 1.00 91.81 116 ASP A C 1
ATOM 876 O O . ASP A 1 116 ? 0.322 -1.082 11.349 1.00 91.81 116 ASP A O 1
ATOM 880 N N . ILE A 1 117 ? -1.651 -2.126 11.082 1.00 92.19 117 ILE A N 1
ATOM 881 C CA . ILE A 1 117 ? -2.249 -1.117 10.198 1.00 92.19 117 ILE A CA 1
ATOM 882 C C . ILE A 1 117 ? -2.655 0.129 10.993 1.00 92.19 117 ILE A C 1
ATOM 884 O O . ILE A 1 117 ? -2.345 1.248 10.599 1.00 92.19 117 ILE A O 1
ATOM 888 N N . LEU A 1 118 ? -3.331 -0.056 12.127 1.00 89.56 118 LEU A N 1
ATOM 889 C CA . LEU A 1 118 ? -3.867 1.039 12.934 1.00 89.56 118 LEU A CA 1
ATOM 890 C C . LEU A 1 118 ? -2.784 1.737 13.771 1.00 89.56 118 LEU A C 1
ATOM 892 O O . LEU A 1 118 ? -2.890 2.927 14.040 1.00 89.56 118 LEU A O 1
ATOM 896 N N . ALA A 1 119 ? -1.705 1.051 14.152 1.00 86.94 119 ALA A N 1
ATOM 897 C CA . ALA A 1 119 ? -0.563 1.715 14.783 1.00 86.94 119 ALA A CA 1
ATOM 898 C C . ALA A 1 119 ? 0.248 2.562 13.787 1.00 86.94 119 ALA A C 1
ATOM 900 O O . ALA A 1 119 ? 1.018 3.422 14.206 1.00 86.94 119 ALA A O 1
ATOM 901 N N . ALA A 1 120 ? 0.086 2.332 12.480 1.00 87.69 120 ALA A N 1
ATOM 902 C CA . ALA A 1 120 ? 0.811 3.054 11.441 1.00 87.69 120 ALA A CA 1
ATOM 903 C C . ALA A 1 120 ? 0.238 4.439 11.122 1.00 87.69 120 ALA A C 1
ATOM 905 O O . ALA A 1 120 ? 0.795 5.139 10.275 1.00 87.69 120 ALA A O 1
ATOM 906 N N . PHE A 1 121 ? -0.840 4.857 11.790 1.00 86.31 121 PHE A N 1
ATOM 907 C CA . PHE A 1 121 ? -1.244 6.255 11.775 1.00 86.31 121 PHE A CA 1
ATOM 908 C C . PHE A 1 121 ? -0.097 7.104 12.348 1.00 86.31 121 PHE A C 1
ATOM 910 O O . PHE A 1 121 ? 0.148 7.103 13.552 1.00 86.31 121 PHE A O 1
ATOM 917 N N . ASN A 1 122 ? 0.624 7.817 11.470 1.00 71.06 122 ASN A N 1
ATOM 918 C CA . ASN A 1 122 ? 1.854 8.558 11.811 1.00 71.06 122 ASN A CA 1
ATOM 919 C C . ASN A 1 122 ? 1.645 9.594 12.929 1.00 71.06 122 ASN A C 1
ATOM 921 O O . ASN A 1 122 ? 2.588 9.980 13.616 1.00 71.06 122 ASN A O 1
ATOM 925 N N . ASN A 1 123 ? 0.406 10.045 13.088 1.00 65.50 123 ASN A N 1
ATOM 926 C CA . ASN A 1 123 ? -0.144 10.699 14.260 1.00 65.50 123 ASN A CA 1
ATOM 927 C C . ASN A 1 123 ? -1.680 10.563 14.124 1.00 65.50 123 ASN A C 1
ATOM 929 O O . ASN A 1 123 ? -2.181 10.806 13.022 1.00 65.50 123 ASN A O 1
ATOM 933 N N . PRO A 1 124 ? -2.457 10.200 15.162 1.00 63.16 124 PRO A N 1
ATOM 934 C CA . PRO A 1 124 ? -3.918 10.329 15.108 1.00 63.16 124 PRO A CA 1
ATOM 935 C C . PRO A 1 124 ? -4.399 11.743 14.709 1.00 63.16 124 PRO A C 1
ATOM 937 O O . PRO A 1 124 ? -5.522 11.888 14.247 1.00 63.16 124 PRO A O 1
ATOM 940 N N . ASP A 1 125 ? -3.554 12.776 14.803 1.00 62.38 125 ASP A N 1
ATOM 941 C CA . ASP A 1 125 ? -3.855 14.120 14.291 1.00 62.38 125 ASP A CA 1
ATOM 942 C C . ASP A 1 125 ? -3.698 14.259 12.762 1.00 62.38 125 ASP A C 1
ATOM 944 O O . ASP A 1 125 ? -4.275 15.170 12.170 1.00 62.38 125 ASP A O 1
ATOM 948 N N . THR A 1 126 ? -2.900 13.403 12.108 1.00 78.19 126 THR A N 1
ATOM 949 C CA . THR A 1 126 ? -2.664 13.462 10.652 1.00 78.19 126 THR A CA 1
ATOM 950 C C . THR A 1 126 ? -3.463 12.432 9.868 1.00 78.19 126 THR A C 1
ATOM 952 O O . THR A 1 126 ? -3.631 12.615 8.671 1.00 78.19 126 THR A O 1
ATOM 955 N N . ASN A 1 127 ? -3.978 11.376 10.507 1.00 88.25 127 ASN A N 1
ATOM 956 C CA . ASN A 1 127 ? -4.832 10.361 9.874 1.00 88.25 127 ASN A CA 1
ATOM 957 C C . ASN A 1 127 ? -4.226 9.727 8.610 1.00 88.25 127 ASN A C 1
ATOM 959 O O . ASN A 1 127 ? -4.955 9.276 7.728 1.00 88.25 127 ASN A O 1
ATOM 963 N N . VAL A 1 128 ? -2.892 9.670 8.523 1.00 91.94 128 VAL A N 1
ATOM 964 C CA . VAL A 1 128 ? -2.194 9.094 7.370 1.00 91.94 128 VAL A CA 1
ATOM 965 C C . VAL A 1 128 ? -1.450 7.811 7.708 1.00 91.94 128 VAL A C 1
ATOM 967 O O . VAL A 1 128 ? -0.808 7.717 8.756 1.00 91.94 128 VAL A O 1
ATOM 970 N N . ILE A 1 129 ? -1.455 6.868 6.767 1.00 93.69 129 ILE A N 1
ATOM 971 C CA . ILE A 1 129 ? -0.645 5.646 6.808 1.00 93.69 129 ILE A CA 1
ATOM 972 C C . ILE A 1 129 ? 0.459 5.756 5.747 1.00 93.69 129 ILE A C 1
ATOM 974 O O . ILE A 1 129 ? 0.141 5.882 4.560 1.00 93.69 129 ILE A O 1
ATOM 978 N N . PRO A 1 130 ? 1.751 5.720 6.123 1.00 95.56 130 PRO A N 1
ATOM 979 C CA . PRO A 1 130 ? 2.841 5.741 5.160 1.00 95.56 130 PRO A CA 1
ATOM 980 C C . PRO A 1 130 ? 2.945 4.400 4.439 1.00 95.56 130 PRO A C 1
ATOM 982 O O . PRO A 1 130 ? 2.767 3.336 5.034 1.00 95.56 130 PRO A O 1
ATOM 985 N N . TRP A 1 131 ? 3.309 4.453 3.164 1.00 97.44 131 TRP A N 1
ATOM 986 C CA . TRP A 1 131 ? 3.477 3.262 2.353 1.00 97.44 131 TRP A CA 1
ATOM 987 C C . TRP A 1 131 ? 4.681 3.373 1.424 1.00 97.44 131 TRP A C 1
ATOM 989 O O . TRP A 1 131 ? 5.129 4.467 1.065 1.00 97.44 131 TRP A O 1
ATOM 999 N N . PHE A 1 132 ? 5.218 2.220 1.038 1.00 97.00 132 PHE A N 1
ATOM 1000 C CA . PHE A 1 132 ? 6.228 2.132 -0.004 1.00 97.00 132 PHE A CA 1
ATOM 1001 C C . PHE A 1 132 ? 5.998 0.945 -0.934 1.00 97.00 132 PHE A C 1
ATOM 1003 O O . PHE A 1 132 ? 5.421 -0.076 -0.553 1.00 97.00 132 PHE A O 1
ATOM 1010 N N . TYR A 1 133 ? 6.527 1.062 -2.141 1.00 97.06 133 TYR A N 1
ATOM 1011 C CA . TYR A 1 133 ? 6.715 -0.018 -3.098 1.00 97.06 133 TYR A CA 1
ATOM 1012 C C . TYR A 1 133 ? 8.192 -0.044 -3.506 1.00 97.06 133 TYR A C 1
ATOM 1014 O O . TYR A 1 133 ? 8.825 1.013 -3.579 1.00 97.06 133 TYR A O 1
ATOM 1022 N N . GLN A 1 134 ? 8.752 -1.241 -3.703 1.00 95.00 134 GLN A N 1
ATOM 1023 C CA . GLN A 1 134 ? 10.144 -1.424 -4.120 1.00 95.00 134 GLN A CA 1
ATOM 1024 C C . GLN A 1 134 ? 10.360 -1.048 -5.599 1.00 95.00 134 GLN A C 1
ATOM 1026 O O . GLN A 1 134 ? 9.843 -0.035 -6.062 1.00 95.00 134 GLN A O 1
ATOM 1031 N N . ASN A 1 135 ? 11.235 -1.777 -6.282 1.00 90.75 135 ASN A N 1
ATOM 1032 C CA . ASN A 1 135 ? 11.710 -1.445 -7.618 1.00 90.75 135 ASN A CA 1
ATOM 1033 C C . ASN A 1 135 ? 10.937 -2.296 -8.631 1.00 90.75 135 ASN A C 1
ATOM 1035 O O . ASN A 1 135 ? 9.801 -2.626 -8.362 1.00 90.75 135 ASN A O 1
ATOM 1039 N N . ASP A 1 136 ? 11.469 -2.559 -9.819 1.00 93.94 136 ASP A N 1
ATOM 1040 C CA . ASP A 1 136 ? 10.900 -3.448 -10.846 1.00 93.94 136 ASP A CA 1
ATOM 1041 C C . ASP A 1 136 ? 9.487 -3.149 -11.408 1.00 93.94 136 ASP A C 1
ATOM 1043 O O . ASP A 1 136 ? 9.086 -3.766 -12.408 1.00 93.94 136 ASP A O 1
ATOM 1047 N N . ALA A 1 137 ? 8.750 -2.171 -10.872 1.00 95.69 137 ALA A N 1
ATOM 1048 C CA . ALA A 1 137 ? 7.514 -1.648 -11.442 1.00 95.69 137 ALA A CA 1
ATOM 1049 C C . ALA A 1 137 ? 7.297 -0.153 -11.172 1.00 95.69 137 ALA A C 1
ATOM 1051 O O . ALA A 1 137 ? 7.696 0.400 -10.149 1.00 95.69 137 ALA A O 1
ATOM 1052 N N . ILE A 1 138 ? 6.551 0.491 -12.073 1.00 95.62 138 ILE A N 1
ATOM 1053 C CA . ILE A 1 138 ? 5.992 1.826 -11.835 1.00 95.62 138 ILE A CA 1
ATOM 1054 C C . ILE A 1 138 ? 4.650 1.677 -11.115 1.00 95.62 138 ILE A C 1
ATOM 1056 O O . ILE A 1 138 ? 3.736 1.029 -11.635 1.00 95.62 138 ILE A O 1
ATOM 1060 N N . THR A 1 139 ? 4.512 2.331 -9.960 1.00 96.62 139 THR A N 1
ATOM 1061 C CA . THR A 1 139 ? 3.224 2.481 -9.267 1.00 96.62 139 THR A CA 1
ATOM 1062 C C . THR A 1 139 ? 2.503 3.710 -9.813 1.00 96.62 139 THR A C 1
ATOM 1064 O O . THR A 1 139 ? 3.023 4.820 -9.752 1.00 96.62 139 THR A O 1
ATOM 1067 N N . SER A 1 140 ? 1.316 3.507 -10.383 1.00 95.62 140 SER A N 1
ATOM 1068 C CA . SER A 1 140 ? 0.520 4.576 -11.017 1.00 95.62 140 SER A CA 1
ATOM 1069 C C . SER A 1 140 ? -0.762 4.915 -10.258 1.00 95.62 140 SER A C 1
ATOM 1071 O O . SER A 1 140 ? -1.343 5.975 -10.467 1.00 95.62 140 SER A O 1
ATOM 1073 N N . PHE A 1 141 ? -1.196 4.026 -9.366 1.00 97.38 141 PHE A N 1
ATOM 1074 C CA . PHE A 1 141 ? -2.336 4.229 -8.484 1.00 97.38 141 PHE A CA 1
ATOM 1075 C C . PHE A 1 141 ? -2.184 3.345 -7.251 1.00 97.38 141 PHE A C 1
ATOM 1077 O O . PHE A 1 141 ? -1.720 2.206 -7.358 1.00 97.38 141 PHE A O 1
ATOM 1084 N N . ALA A 1 142 ? -2.613 3.862 -6.104 1.00 97.81 142 ALA A N 1
ATOM 1085 C CA . ALA A 1 142 ? -2.697 3.122 -4.862 1.00 97.81 142 ALA A CA 1
ATOM 1086 C C . ALA A 1 142 ? -3.941 3.568 -4.088 1.00 97.81 142 ALA A C 1
ATOM 1088 O O . ALA A 1 142 ? -4.231 4.760 -4.010 1.00 97.81 142 ALA A O 1
ATOM 1089 N N . LYS A 1 143 ? -4.653 2.620 -3.479 1.00 97.31 143 LYS A N 1
ATOM 1090 C CA . LYS A 1 143 ? -5.764 2.902 -2.564 1.00 97.31 143 LYS A CA 1
ATOM 1091 C C . LYS A 1 143 ? -5.789 1.876 -1.443 1.00 97.31 143 LYS A C 1
ATOM 1093 O O . LYS A 1 143 ? -5.557 0.698 -1.698 1.00 97.31 143 LYS A O 1
ATOM 1098 N N . LEU A 1 144 ? -6.098 2.323 -0.232 1.00 96.94 144 LEU A N 1
ATOM 1099 C CA . LEU A 1 144 ? -6.320 1.462 0.922 1.00 96.94 144 LEU A CA 1
ATOM 1100 C C . LEU A 1 144 ? -7.709 1.749 1.491 1.00 96.94 144 LEU A C 1
ATOM 1102 O O . LEU A 1 144 ? -7.997 2.883 1.859 1.00 96.94 144 LEU A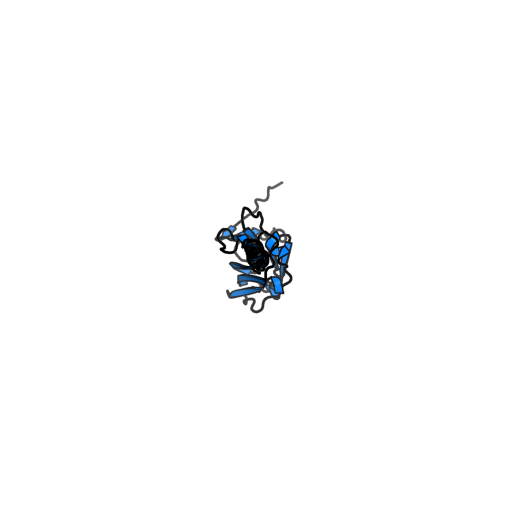 O 1
ATOM 1106 N N . GLU A 1 145 ? -8.561 0.730 1.545 1.00 95.44 145 GLU A N 1
ATOM 1107 C CA . GLU A 1 145 ? -9.878 0.801 2.183 1.00 95.44 145 GLU A CA 1
ATOM 1108 C C . GLU A 1 145 ? -9.876 -0.031 3.462 1.00 95.44 145 GLU A C 1
ATOM 1110 O O . GLU A 1 145 ? -9.551 -1.221 3.442 1.00 95.44 145 GLU A O 1
ATOM 1115 N N . LEU A 1 146 ? -10.247 0.593 4.578 1.00 93.75 146 LEU A N 1
ATOM 1116 C CA . LEU A 1 146 ? -10.308 -0.057 5.882 1.00 93.75 146 LEU A CA 1
ATOM 1117 C C . LEU A 1 146 ? -11.762 -0.258 6.295 1.00 93.75 146 LEU A C 1
ATOM 1119 O O . LEU A 1 146 ? -12.584 0.653 6.207 1.00 93.75 146 LEU A O 1
ATOM 1123 N N . TYR A 1 147 ? -12.064 -1.455 6.786 1.00 91.38 147 TYR A N 1
ATOM 1124 C CA . TYR A 1 147 ? -13.384 -1.798 7.295 1.00 91.38 147 TYR A CA 1
ATOM 1125 C C . TYR A 1 147 ? -13.242 -2.192 8.762 1.00 91.38 147 TYR A C 1
ATOM 1127 O O . TYR A 1 147 ? -12.637 -3.215 9.096 1.00 91.38 147 TYR A O 1
ATOM 1135 N N . ALA A 1 148 ? -13.754 -1.341 9.649 1.00 86.88 148 ALA A N 1
ATOM 1136 C CA . ALA A 1 148 ? -13.776 -1.612 11.078 1.00 86.88 148 ALA A CA 1
ATOM 1137 C C . ALA A 1 148 ? -14.978 -2.489 11.441 1.00 86.88 148 ALA A C 1
ATOM 1139 O O . ALA A 1 148 ? -16.063 -2.372 10.868 1.00 86.88 148 ALA A O 1
ATOM 1140 N N . VAL A 1 149 ? -14.789 -3.361 12.428 1.00 82.50 149 VAL A N 1
ATOM 1141 C CA . VAL A 1 149 ? -15.889 -4.042 13.105 1.00 82.50 149 VAL A CA 1
ATOM 1142 C C . VAL A 1 149 ? -16.579 -3.007 13.996 1.00 82.50 149 VAL A C 1
ATOM 1144 O O . VAL A 1 149 ? -15.924 -2.478 14.897 1.00 82.50 149 VAL A O 1
ATOM 1147 N N . PRO A 1 150 ? -17.875 -2.708 13.790 1.00 70.00 150 PRO A N 1
ATOM 1148 C CA . PRO A 1 150 ? -18.594 -1.815 14.686 1.00 70.00 150 PRO A CA 1
ATOM 1149 C C . PRO A 1 150 ? -18.547 -2.372 16.107 1.00 70.00 150 PRO A C 1
ATOM 1151 O O . PRO A 1 150 ? -18.829 -3.557 16.312 1.00 70.00 150 PRO A O 1
ATOM 1154 N N . GLU A 1 151 ? -18.214 -1.535 17.091 1.00 65.81 151 GLU A N 1
ATOM 1155 C CA . GLU A 1 151 ? -18.338 -1.946 18.487 1.00 65.81 151 GLU A CA 1
ATOM 1156 C C . GLU A 1 151 ? -19.782 -2.411 18.738 1.00 65.81 151 GLU A C 1
ATOM 1158 O O . GLU A 1 151 ? -20.729 -1.746 18.294 1.00 65.81 151 GLU A O 1
ATOM 1163 N N . PRO A 1 152 ? -19.993 -3.554 19.417 1.00 61.53 152 PRO A N 1
ATOM 1164 C CA . PRO A 1 152 ? -21.336 -3.973 19.766 1.00 61.53 152 PRO A CA 1
ATOM 1165 C C . PRO A 1 152 ? -21.968 -2.854 20.590 1.00 61.53 152 PRO A C 1
ATOM 1167 O O . PRO A 1 152 ? -21.433 -2.466 21.630 1.00 61.53 152 PRO A O 1
ATOM 1170 N N . LEU A 1 153 ? -23.098 -2.326 20.103 1.00 60.53 153 LEU A N 1
ATOM 1171 C CA . LEU A 1 153 ? -23.896 -1.328 20.809 1.00 60.53 153 LEU A CA 1
ATOM 1172 C C . LEU A 1 153 ? -24.014 -1.779 22.259 1.00 60.53 153 LEU A C 1
ATOM 1174 O O . LEU A 1 153 ? -24.610 -2.814 22.554 1.00 60.53 153 LEU A O 1
ATOM 1178 N N . THR A 1 154 ? -23.391 -1.034 23.162 1.00 57.66 154 THR A N 1
ATOM 1179 C CA . THR A 1 154 ? -23.403 -1.354 24.580 1.00 57.66 154 THR A CA 1
ATOM 1180 C C . THR A 1 154 ? -24.846 -1.187 25.065 1.00 57.66 154 THR A C 1
ATOM 1182 O O . THR A 1 154 ? -25.276 -0.100 25.442 1.00 57.66 154 THR A O 1
ATOM 1185 N N . ILE A 1 155 ? -25.621 -2.280 25.063 1.00 55.72 155 ILE A N 1
ATOM 1186 C CA . ILE A 1 155 ? -26.988 -2.410 25.611 1.00 55.72 155 ILE A CA 1
ATOM 1187 C C . ILE A 1 155 ? -26.972 -2.259 27.155 1.00 55.72 155 ILE A C 1
ATOM 1189 O O . ILE A 1 155 ? -27.876 -2.680 27.867 1.00 55.72 155 ILE A O 1
ATOM 1193 N N . LEU A 1 156 ? -25.978 -1.586 27.734 1.00 54.28 156 LEU A N 1
ATOM 1194 C CA . LEU A 1 156 ? -25.918 -1.320 29.172 1.00 54.28 156 LEU A CA 1
ATOM 1195 C C . LEU A 1 156 ? -27.022 -0.339 29.631 1.00 54.28 156 LEU A C 1
ATOM 1197 O O . LEU A 1 156 ? -27.249 -0.184 30.827 1.00 54.28 156 LEU A O 1
ATOM 1201 N N . GLY A 1 157 ? -27.766 0.264 28.691 1.00 51.59 157 GLY A N 1
ATOM 1202 C CA . GLY A 1 157 ? -28.948 1.094 28.953 1.00 51.59 157 GLY A CA 1
ATOM 1203 C C . GLY A 1 157 ? -30.320 0.410 28.817 1.00 51.59 157 GLY A C 1
ATOM 1204 O O . GLY A 1 157 ? -31.304 0.964 29.301 1.00 51.59 157 GLY A O 1
ATOM 1205 N N . ALA A 1 158 ? -30.449 -0.775 28.200 1.00 50.25 158 ALA A N 1
ATOM 1206 C CA . ALA A 1 158 ? -31.777 -1.408 28.061 1.00 50.25 158 ALA A CA 1
ATOM 1207 C C . ALA A 1 158 ? -32.189 -2.220 29.303 1.00 50.25 158 ALA A C 1
ATOM 1209 O O . ALA A 1 158 ? -33.377 -2.432 29.545 1.00 50.25 158 ALA A O 1
ATOM 1210 N N . GLY A 1 159 ? -31.220 -2.631 30.129 1.00 47.78 159 GLY A N 1
ATOM 1211 C CA . GLY A 1 159 ? -31.478 -3.325 31.395 1.00 47.78 159 GLY A CA 1
ATOM 1212 C C . GLY A 1 159 ? -31.990 -2.412 32.518 1.00 47.78 159 GLY A C 1
ATOM 1213 O O . GLY A 1 159 ? -32.684 -2.877 33.421 1.00 47.78 159 GLY A O 1
ATOM 1214 N N . THR A 1 160 ? -31.713 -1.106 32.466 1.00 49.59 160 THR A N 1
ATOM 1215 C CA . THR A 1 160 ? -32.145 -0.140 33.492 1.00 49.59 160 THR A CA 1
ATOM 1216 C C . THR A 1 160 ? -33.595 0.317 33.315 1.00 49.59 160 THR A C 1
ATOM 1218 O O . THR A 1 160 ? -34.268 0.585 34.309 1.00 49.59 160 THR A O 1
ATOM 1221 N N . ALA A 1 161 ? -34.144 0.317 32.096 1.00 51.44 161 ALA A N 1
ATOM 1222 C CA . ALA A 1 161 ? -35.529 0.739 31.856 1.00 51.44 161 ALA A CA 1
ATOM 1223 C C . ALA A 1 161 ? -36.586 -0.216 32.456 1.00 51.44 161 ALA A C 1
ATOM 1225 O O . ALA A 1 161 ? -37.666 0.225 32.853 1.00 51.44 161 ALA A O 1
ATOM 1226 N N . ILE A 1 162 ? -36.276 -1.510 32.604 1.00 51.38 162 ILE A N 1
ATOM 1227 C CA . ILE A 1 162 ? -37.204 -2.483 33.214 1.00 51.38 162 ILE A CA 1
ATOM 1228 C C . ILE A 1 162 ? -37.234 -2.335 34.750 1.00 51.38 162 ILE A C 1
ATOM 1230 O O . ILE A 1 162 ? -38.276 -2.536 35.381 1.00 51.38 162 ILE A O 1
ATOM 1234 N N . ALA A 1 163 ? -36.132 -1.890 35.365 1.00 51.72 163 ALA A N 1
ATOM 1235 C CA . ALA A 1 163 ? -36.044 -1.694 36.814 1.00 51.72 163 ALA A CA 1
ATOM 1236 C C . ALA A 1 163 ? -36.797 -0.441 37.310 1.00 51.72 163 ALA A C 1
ATOM 1238 O O . ALA A 1 163 ? -37.333 -0.446 38.419 1.00 51.72 163 ALA A O 1
ATOM 1239 N N . PHE A 1 164 ? -36.922 0.609 36.489 1.00 54.44 164 PHE A N 1
ATOM 1240 C CA . PHE A 1 164 ? -37.681 1.812 36.866 1.00 54.44 164 PHE A CA 1
ATOM 1241 C C . PHE A 1 164 ? -39.206 1.672 36.691 1.00 54.44 164 PHE A C 1
ATOM 1243 O O . PHE A 1 164 ? -39.963 2.386 37.351 1.00 54.44 164 PHE A O 1
ATOM 1250 N N . GLY A 1 165 ? -39.688 0.724 35.878 1.00 50.84 165 GLY A N 1
ATOM 1251 C CA . GLY A 1 165 ? -41.125 0.525 35.633 1.00 50.84 165 GLY A CA 1
ATOM 1252 C C . GLY A 1 165 ? -41.888 -0.216 36.743 1.00 50.84 165 GLY A C 1
ATOM 1253 O O . GLY A 1 165 ? -43.101 -0.049 36.884 1.00 50.84 165 GLY A O 1
ATOM 1254 N N . THR A 1 166 ? -41.207 -1.020 37.565 1.00 55.34 166 THR A N 1
ATOM 1255 C CA . THR A 1 166 ? -41.855 -1.860 38.597 1.00 55.34 166 THR A CA 1
ATOM 1256 C C . THR A 1 166 ? -41.817 -1.251 40.005 1.00 55.34 166 THR A C 1
ATOM 1258 O O . THR A 1 166 ? -42.685 -1.553 40.828 1.00 55.34 166 THR A O 1
ATOM 1261 N N . GLY A 1 167 ? -40.891 -0.324 40.279 1.00 54.47 167 GLY A N 1
ATOM 1262 C CA . GLY A 1 167 ? -40.735 0.312 41.595 1.00 54.47 167 GLY A CA 1
ATOM 1263 C C . GLY A 1 167 ? -41.823 1.331 41.967 1.00 54.47 167 GLY A C 1
ATOM 1264 O O . GLY A 1 167 ? -42.120 1.509 43.149 1.00 54.47 167 GLY A O 1
ATOM 1265 N N . PHE A 1 168 ? -42.477 1.968 40.988 1.00 52.97 168 PHE A N 1
ATOM 1266 C CA . PHE A 1 168 ? -43.462 3.026 41.263 1.00 52.97 168 PHE A CA 1
ATOM 1267 C C . PHE A 1 168 ? -44.848 2.496 41.668 1.00 52.97 168 PHE A C 1
ATOM 1269 O O . PHE A 1 168 ? -45.579 3.157 42.409 1.00 52.97 168 PHE A O 1
ATOM 1276 N N . LYS A 1 169 ? -45.215 1.269 41.264 1.00 52.34 169 LYS A N 1
ATOM 1277 C CA . LYS A 1 169 ? -46.535 0.699 41.595 1.00 52.34 169 LYS A CA 1
ATOM 1278 C C . LYS A 1 169 ? -46.673 0.288 43.065 1.00 52.34 169 LYS A C 1
ATOM 1280 O O . LYS A 1 169 ? -47.781 0.302 43.597 1.00 52.34 169 LYS A O 1
ATOM 1285 N N . ARG A 1 170 ? -45.574 -0.011 43.771 1.00 53.34 170 ARG A N 1
ATOM 1286 C CA . ARG A 1 170 ? -45.636 -0.483 45.170 1.00 53.34 170 ARG A CA 1
ATO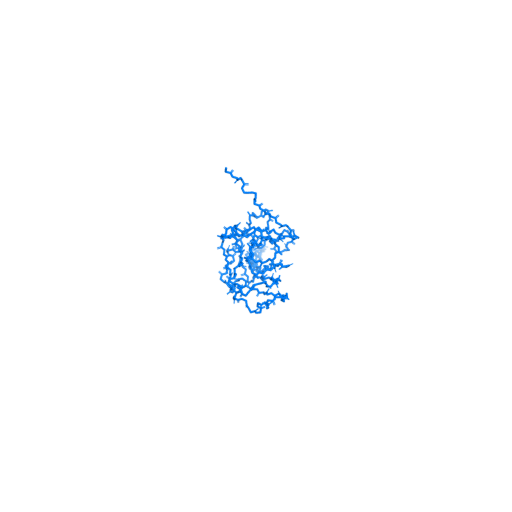M 1287 C C . ARG A 1 170 ? -45.946 0.628 46.185 1.00 53.34 170 ARG A C 1
ATOM 1289 O O . ARG A 1 170 ? -46.391 0.321 47.289 1.00 53.34 170 ARG A O 1
ATOM 1296 N N . LYS A 1 171 ? -45.774 1.910 45.830 1.00 49.84 171 LYS A N 1
ATOM 1297 C CA . LYS A 1 171 ? -46.010 3.036 46.758 1.00 49.84 171 LYS A CA 1
ATOM 1298 C C . LYS A 1 171 ? -47.449 3.576 46.750 1.00 49.84 171 LYS A C 1
ATOM 1300 O O . LYS A 1 171 ? -47.819 4.289 47.676 1.00 49.84 171 LYS A O 1
ATOM 1305 N N . LEU A 1 172 ? -48.283 3.192 45.777 1.00 52.72 172 LEU A N 1
ATOM 1306 C CA . LEU A 1 172 ? -49.681 3.650 45.673 1.00 52.72 172 LEU A CA 1
ATOM 1307 C C . LEU A 1 172 ? -50.709 2.690 46.302 1.00 52.72 172 LEU A C 1
ATOM 1309 O O . LEU A 1 172 ? -51.837 3.095 46.560 1.00 52.72 172 LEU A O 1
ATOM 1313 N N . ALA A 1 173 ? -50.328 1.448 46.623 1.00 57.75 173 ALA A N 1
ATOM 1314 C CA . ALA A 1 173 ? -51.245 0.453 47.198 1.00 57.75 173 ALA A CA 1
ATOM 1315 C C . ALA A 1 173 ? -51.384 0.511 48.736 1.00 57.75 173 ALA A C 1
ATOM 1317 O O . ALA A 1 173 ? -52.192 -0.219 49.298 1.00 57.75 173 ALA A O 1
ATOM 1318 N N . LYS A 1 174 ? -50.621 1.367 49.436 1.00 55.94 174 LYS A N 1
ATOM 1319 C CA . LYS A 1 174 ? -50.711 1.517 50.907 1.00 55.94 174 LYS A CA 1
ATOM 1320 C C . LYS A 1 174 ? -51.469 2.760 51.383 1.00 55.94 174 LYS A C 1
ATOM 1322 O O . LYS A 1 174 ? -51.501 3.021 52.580 1.00 55.94 174 LYS A O 1
ATOM 1327 N N . VAL A 1 175 ? -52.115 3.505 50.483 1.00 55.91 175 VAL A N 1
ATOM 1328 C CA . VAL A 1 175 ? -52.933 4.669 50.859 1.00 55.91 175 VAL A CA 1
ATOM 1329 C C . VAL A 1 175 ? -54.355 4.526 50.318 1.00 55.91 175 VAL A C 1
ATOM 1331 O O . VAL A 1 175 ? -54.703 5.088 49.286 1.00 55.91 175 VAL A O 1
ATOM 1334 N N . LYS A 1 176 ? -55.183 3.762 51.039 1.00 41.62 176 LYS A N 1
ATOM 1335 C CA . LYS A 1 176 ? -56.631 3.986 51.253 1.00 41.62 176 LYS A CA 1
ATOM 1336 C C . LYS A 1 176 ? -57.137 2.905 52.218 1.00 41.62 176 LYS A C 1
ATOM 1338 O O . LYS A 1 176 ? -57.063 1.732 51.890 1.00 41.62 176 LYS A O 1
ATOM 1343 N N . LYS A 1 177 ? -57.386 3.302 53.475 1.00 40.62 177 LYS A N 1
ATOM 1344 C CA . LYS A 1 177 ? -58.715 3.509 54.112 1.00 40.62 177 LYS A CA 1
ATOM 1345 C C . LYS A 1 177 ? -59.421 2.171 54.397 1.00 40.62 177 LYS A C 1
ATOM 1347 O O . LYS A 1 177 ? -59.549 1.368 53.490 1.00 40.62 177 LYS A O 1
ATOM 1352 N N . LYS A 1 178 ? -59.940 1.904 55.592 1.00 39.97 178 LYS A N 1
ATOM 1353 C CA . LYS A 1 178 ? -60.564 2.786 56.583 1.00 39.97 178 LYS A CA 1
ATOM 1354 C C . LYS A 1 178 ? -60.576 2.074 57.934 1.00 39.97 178 LYS A C 1
ATOM 1356 O O . LYS A 1 178 ? -60.639 0.827 57.898 1.00 39.97 178 LYS A O 1
#

Organism: NCBI:txid555881

Sequence (178 aa):
MEKLFQQTLINGDFSITVNSRNPALRLLGDGVTEITHWTFDFTNDPNLSQFPNGGTLNKALLMLTLSPRNTLITTDSTGIPGVKQLKISDSSGVPSIGTTGTITFDLLDFGFTSADILAAFNNPDTNVIPWFYQNDAITSFAKLELYAVPEPLTILGAGTAIAFGTGFKRKLAKVKKK

pLDDT: mean 82.24, std 17.16, range [39.94, 98.12]

Foldseek 3Di:
DDPPDFDWDDDPQKIKTFDPVCNVDGDTDLQAGIKIKGKAFCVVPPCLVQQQPPFFFPWKKKKWWKAFADPCQQVKWKDQPPQDIAGPVVWDCDDDHRDIDMTMDRVVVRPDGSCSQSVQCVDSVGRIHMMMIGGRIDTDDIHIDTHTDPDPPPCVPVVVVVVVVPVPVVVPPPDDDD

Secondary structure (DSSP, 8-state):
-------EEEETTEEEEE-TTSTT----SSSSSEEEEEEEE-TT-TTGGGSTTSPPEEEEEEEEEEEE-SGGGGG-EEEETTTEEEEGGGSTTPPPTT--EEEEEEGGGGT--HHHHHTT-S-TTT-EEEEEE-SSEEEEEEEEEEEEPPPP--GGGHHHHHHHHHHTGGGTTT----